Protein AF-A0A4Y7U2W5-F1 (afdb_monomer_lite)

InterPro domains:
  IPR011990 Tetratricopeptide-like helical domain superfamily [G3DSA:1.25.40.10] (3-98)
  IPR011990 Tetratricopeptide-like helical domain superfamily [SSF48452] (10-84)

Sequence (102 aa):
NRIIQHHPEYYSKILDKIGFCYFKLEDKDALSYYTKSLAIKSKLKNDSELGKTYYYLAEYYQKVNPALSLKYANLSYEKYTITNCIDNRLRTLALLIKNSPD

Secondary structure (DSSP, 8-state):
-HHHHT-HHHHHHHHHHHHHHHHHTT-THHHHHHHHHHHHHHHHT-HHHHHHHHHHHHHHHTTT-HHHHHHHHHHHHHHHHHTT-HHHHHHHHHHHHHT---

Structure (mmCIF, N/CA/C/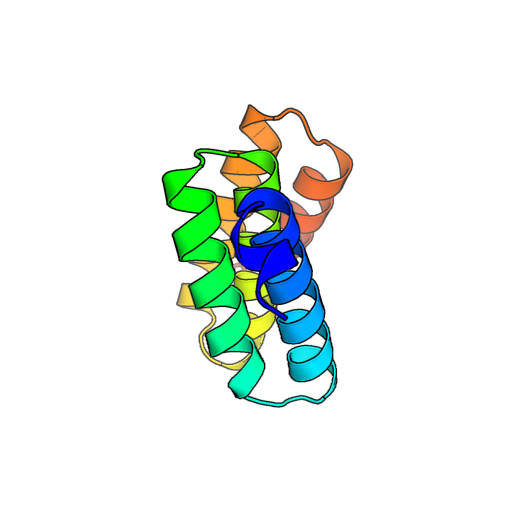O backbone):
data_AF-A0A4Y7U2W5-F1
#
_entry.id   AF-A0A4Y7U2W5-F1
#
loop_
_atom_site.group_PDB
_atom_site.id
_atom_site.type_symbol
_atom_site.label_atom_id
_atom_site.label_alt_id
_atom_site.label_comp_id
_atom_site.label_asym_id
_atom_site.label_entity_id
_atom_site.label_seq_id
_atom_site.pdbx_PDB_ins_code
_atom_site.Cartn_x
_atom_site.Cartn_y
_atom_site.Cartn_z
_atom_site.occupancy
_atom_site.B_iso_or_equiv
_atom_site.auth_seq_id
_atom_site.auth_comp_id
_atom_site.auth_asym_id
_atom_site.auth_atom_id
_atom_site.pdbx_PDB_model_num
ATOM 1 N N . ASN A 1 1 ? -11.308 -4.863 -22.484 1.00 49.97 1 ASN A N 1
ATOM 2 C CA . ASN A 1 1 ? -10.442 -4.074 -23.386 1.00 49.97 1 ASN A CA 1
ATOM 3 C C . ASN A 1 1 ? -9.057 -4.732 -23.431 1.00 49.97 1 ASN A C 1
ATOM 5 O O . ASN A 1 1 ? -8.313 -4.611 -22.466 1.00 49.97 1 ASN A O 1
ATOM 9 N N . ARG A 1 2 ? -8.770 -5.548 -24.461 1.00 54.41 2 ARG A N 1
ATOM 10 C CA . ARG A 1 2 ? -7.595 -6.454 -24.513 1.00 54.41 2 ARG A CA 1
ATOM 11 C C . ARG A 1 2 ? -6.255 -5.727 -24.718 1.00 54.41 2 ARG A C 1
ATOM 13 O O . ARG A 1 2 ? -5.230 -6.242 -24.300 1.00 54.41 2 ARG A O 1
ATOM 20 N N . ILE A 1 3 ? -6.264 -4.504 -25.252 1.00 58.62 3 ILE A N 1
ATOM 21 C CA . ILE A 1 3 ? -5.049 -3.722 -25.553 1.00 58.62 3 ILE A CA 1
ATOM 22 C C . ILE A 1 3 ? -4.270 -3.363 -24.274 1.00 58.62 3 ILE A C 1
ATOM 24 O O . ILE A 1 3 ? -3.051 -3.468 -24.230 1.00 58.62 3 ILE A O 1
ATOM 28 N N . ILE A 1 4 ? -4.974 -3.023 -23.192 1.00 56.66 4 ILE A N 1
ATOM 29 C CA . ILE A 1 4 ? -4.356 -2.633 -21.913 1.00 56.66 4 ILE A CA 1
ATOM 30 C C . ILE A 1 4 ? -3.678 -3.835 -21.232 1.00 56.66 4 ILE A C 1
ATOM 32 O O . ILE A 1 4 ? -2.668 -3.668 -20.557 1.00 56.66 4 ILE A O 1
ATOM 36 N N . GLN A 1 5 ? -4.175 -5.060 -21.447 1.00 59.84 5 GLN A N 1
ATOM 37 C CA . GLN A 1 5 ? -3.586 -6.274 -20.864 1.00 59.84 5 GLN A CA 1
ATOM 38 C C . GLN A 1 5 ? -2.198 -6.595 -21.437 1.00 59.84 5 GLN A C 1
ATOM 40 O O . GLN A 1 5 ? -1.404 -7.238 -20.754 1.00 59.84 5 GLN A O 1
ATOM 45 N N . HIS A 1 6 ? -1.877 -6.104 -22.640 1.00 72.62 6 HIS A N 1
ATOM 46 C CA . HIS A 1 6 ? -0.538 -6.224 -23.226 1.00 72.62 6 HIS A CA 1
ATOM 47 C C . HIS A 1 6 ? 0.484 -5.261 -22.600 1.00 72.62 6 HIS A C 1
ATOM 49 O O . HIS A 1 6 ? 1.683 -5.435 -22.796 1.00 72.62 6 HIS A O 1
ATOM 55 N N . HIS A 1 7 ? 0.028 -4.301 -21.785 1.00 88.56 7 HIS A N 1
ATOM 56 C CA . HIS A 1 7 ? 0.878 -3.412 -20.998 1.00 88.56 7 HIS A CA 1
ATOM 57 C C . HIS A 1 7 ? 0.577 -3.579 -19.502 1.00 88.56 7 HIS A C 1
ATOM 59 O O . HIS A 1 7 ? -0.170 -2.786 -18.916 1.00 88.56 7 HIS A O 1
ATOM 65 N N . PRO A 1 8 ? 1.153 -4.611 -18.855 1.00 91.31 8 PRO A N 1
ATOM 66 C CA . PRO A 1 8 ? 0.829 -4.962 -17.474 1.00 91.31 8 PRO A CA 1
ATOM 67 C C . PRO A 1 8 ? 1.079 -3.816 -16.480 1.00 91.31 8 PRO A C 1
ATOM 69 O O . PRO A 1 8 ? 0.333 -3.695 -15.507 1.00 91.31 8 PRO A O 1
ATOM 72 N N . GLU A 1 9 ? 2.043 -2.921 -16.741 1.00 92.56 9 GLU A N 1
ATOM 73 C CA . GLU A 1 9 ? 2.214 -1.701 -15.939 1.00 92.56 9 GLU A CA 1
ATOM 74 C C . GLU A 1 9 ? 0.952 -0.832 -15.948 1.00 92.56 9 GLU A C 1
ATOM 76 O O . GLU A 1 9 ? 0.388 -0.572 -14.885 1.00 92.56 9 GLU A O 1
ATOM 81 N N . TYR A 1 10 ? 0.471 -0.410 -17.122 1.00 94.12 10 TYR A N 1
ATOM 82 C CA . TYR A 1 10 ? -0.712 0.451 -17.218 1.00 94.12 10 TYR A CA 1
ATOM 83 C C . TYR A 1 10 ? -1.959 -0.242 -16.681 1.00 94.12 10 TYR A C 1
ATOM 85 O O . TYR A 1 10 ? -2.748 0.380 -15.967 1.00 94.12 10 TYR A O 1
ATOM 93 N N . TYR A 1 11 ? -2.109 -1.538 -16.961 1.00 95.12 11 TYR A N 1
ATOM 94 C CA . TYR A 1 11 ? -3.232 -2.308 -16.447 1.00 95.12 11 TYR A CA 1
ATOM 95 C C . TYR A 1 11 ? -3.274 -2.311 -14.917 1.00 95.12 11 TYR A C 1
ATOM 97 O O . TYR A 1 11 ? -4.320 -2.029 -14.333 1.00 95.12 11 TYR A O 1
ATOM 105 N N . SER A 1 12 ? -2.134 -2.548 -14.260 1.00 96.00 12 SER A N 1
ATOM 106 C CA . SER A 1 12 ? -2.058 -2.536 -12.795 1.00 96.00 12 SER A CA 1
ATOM 107 C C . SER A 1 12 ? -2.401 -1.169 -12.193 1.00 96.00 12 SER A C 1
ATOM 109 O O . SER A 1 12 ? -3.147 -1.088 -11.220 1.00 96.00 12 SER A O 1
ATOM 111 N N . LYS A 1 13 ? -1.962 -0.067 -12.816 1.00 96.38 13 LYS A N 1
ATOM 112 C CA . LYS A 1 13 ? -2.311 1.288 -12.356 1.00 96.38 13 LYS A CA 1
ATOM 113 C C . LYS A 1 13 ? -3.802 1.585 -12.512 1.00 96.38 13 LYS A C 1
ATOM 115 O O . LYS A 1 13 ? -4.372 2.271 -11.668 1.00 96.38 13 LYS A O 1
ATOM 120 N N . ILE A 1 14 ? -4.444 1.076 -13.564 1.00 96.88 14 ILE A N 1
ATOM 121 C CA . ILE A 1 14 ? -5.896 1.209 -13.745 1.00 96.88 14 ILE A CA 1
ATOM 122 C C . ILE A 1 14 ? -6.642 0.400 -12.681 1.00 96.88 14 ILE A C 1
ATOM 124 O O . ILE A 1 14 ? -7.608 0.906 -12.116 1.00 96.88 14 ILE A O 1
ATOM 128 N N . LEU A 1 15 ? -6.176 -0.809 -12.358 1.00 97.75 15 LEU A N 1
ATOM 129 C CA . LEU A 1 15 ? -6.747 -1.607 -11.271 1.00 97.75 15 LEU A CA 1
ATOM 130 C C . LEU A 1 15 ? -6.684 -0.864 -9.930 1.00 97.75 15 LEU A C 1
ATOM 132 O O . LEU A 1 15 ? -7.696 -0.813 -9.241 1.00 97.75 15 LEU A O 1
ATOM 136 N N . ASP A 1 16 ? -5.570 -0.202 -9.600 1.00 98.25 16 ASP A N 1
ATOM 137 C CA . ASP A 1 16 ? -5.506 0.661 -8.408 1.00 98.25 16 ASP A CA 1
ATOM 138 C C . ASP A 1 16 ? -6.557 1.772 -8.429 1.00 98.25 16 ASP A C 1
ATOM 140 O O . ASP A 1 16 ? -7.168 2.067 -7.407 1.00 98.25 16 ASP A O 1
ATOM 144 N N . LYS A 1 17 ? -6.761 2.422 -9.582 1.00 98.06 17 LYS A N 1
ATOM 145 C CA . LYS A 1 17 ? -7.742 3.508 -9.704 1.00 98.06 17 LYS A CA 1
ATOM 146 C C . LYS A 1 17 ? -9.167 3.004 -9.523 1.00 98.06 17 LYS A C 1
ATOM 148 O O . LYS A 1 17 ? -9.934 3.642 -8.811 1.00 98.06 17 LYS A O 1
ATOM 153 N N . ILE A 1 18 ? -9.494 1.857 -10.112 1.00 98.25 18 ILE A N 1
ATOM 154 C CA . ILE A 1 18 ? -10.798 1.215 -9.930 1.00 98.25 18 ILE A CA 1
ATOM 155 C C . ILE A 1 18 ? -10.981 0.815 -8.462 1.00 98.25 18 ILE A C 1
ATOM 157 O O . ILE A 1 18 ? -11.999 1.154 -7.865 1.00 98.25 18 ILE A O 1
ATOM 161 N N . GLY A 1 19 ? -9.973 0.177 -7.857 1.00 98.38 19 GLY A N 1
ATOM 162 C CA . GLY A 1 19 ? -9.987 -0.180 -6.439 1.00 98.38 19 GLY A CA 1
ATOM 163 C C . GLY A 1 19 ? -10.199 1.033 -5.536 1.00 98.38 19 GLY A C 1
ATOM 164 O O . GLY A 1 19 ? -11.019 0.980 -4.625 1.00 98.38 19 GLY A O 1
ATOM 165 N N . PHE A 1 20 ? -9.550 2.156 -5.847 1.00 98.06 20 PHE A N 1
ATOM 166 C CA . PHE A 1 20 ? -9.747 3.416 -5.136 1.00 98.06 20 PHE A CA 1
ATOM 167 C C . PHE A 1 20 ? -11.174 3.944 -5.266 1.00 98.06 20 PHE A C 1
ATOM 169 O O . PHE A 1 20 ? -11.765 4.319 -4.258 1.00 98.06 20 PHE A O 1
ATOM 176 N N . CYS A 1 21 ? -11.762 3.932 -6.464 1.00 98.38 21 CYS A N 1
ATOM 177 C CA . CYS A 1 21 ? -13.158 4.327 -6.647 1.00 98.38 21 CYS A CA 1
ATOM 178 C C . CYS A 1 21 ? -14.109 3.468 -5.802 1.00 98.38 21 CYS A C 1
ATOM 180 O O . CYS A 1 21 ? -14.901 4.027 -5.049 1.00 98.38 21 CYS A O 1
ATOM 182 N N . TYR A 1 22 ? -13.989 2.138 -5.858 1.00 98.38 22 TYR A N 1
ATOM 183 C CA . TYR A 1 22 ? -14.811 1.243 -5.036 1.00 98.38 22 TYR A CA 1
ATOM 184 C C . TYR A 1 22 ? -14.580 1.458 -3.535 1.00 98.38 22 TYR A C 1
ATOM 186 O O . TYR A 1 22 ? -15.539 1.522 -2.775 1.00 98.38 22 TYR A O 1
ATOM 194 N N . PHE A 1 23 ? -13.334 1.680 -3.102 1.00 97.56 23 PHE A N 1
ATOM 195 C CA . PHE A 1 23 ? -13.028 1.969 -1.698 1.00 97.56 23 PHE A CA 1
ATOM 196 C C . PHE A 1 23 ? -13.702 3.261 -1.224 1.00 97.56 23 PHE A C 1
ATOM 198 O O . PHE A 1 23 ? -14.255 3.308 -0.128 1.00 97.56 23 PHE A O 1
ATOM 205 N N . LYS A 1 24 ? -13.699 4.310 -2.056 1.00 97.06 24 LYS A N 1
ATOM 206 C CA . LYS A 1 24 ? -14.382 5.577 -1.755 1.00 97.06 24 LYS A CA 1
ATOM 207 C C . LYS A 1 24 ? -15.906 5.449 -1.726 1.00 97.06 24 LYS A C 1
ATOM 209 O O . LYS A 1 24 ? -16.540 6.286 -1.094 1.00 97.06 24 LYS A O 1
ATOM 214 N N . LEU A 1 25 ? -16.458 4.429 -2.377 1.00 97.44 25 LEU A N 1
ATOM 215 C CA . LEU A 1 25 ? -17.872 4.054 -2.322 1.00 97.44 25 LEU A CA 1
ATOM 216 C C . LEU A 1 25 ? -18.181 3.062 -1.185 1.00 97.44 25 LEU A C 1
ATOM 218 O O . LEU A 1 25 ? -19.298 2.565 -1.114 1.00 97.44 25 LEU A O 1
ATOM 222 N N . GLU A 1 26 ? -17.204 2.764 -0.319 1.00 95.25 26 GLU A N 1
ATOM 223 C CA . GLU A 1 26 ? -17.300 1.765 0.758 1.00 95.25 26 GLU A CA 1
ATOM 224 C C . GLU A 1 26 ? -17.673 0.355 0.263 1.00 95.25 26 GLU A C 1
ATOM 226 O O . GLU A 1 26 ? -18.197 -0.477 1.004 1.00 95.25 26 GLU A O 1
ATOM 231 N N . ASP A 1 27 ? -17.347 0.058 -0.995 1.00 96.56 27 ASP A N 1
ATOM 232 C CA . ASP A 1 27 ? -17.589 -1.235 -1.616 1.00 96.56 27 ASP A CA 1
ATOM 233 C C . ASP A 1 27 ? -16.387 -2.173 -1.411 1.00 96.56 27 ASP A C 1
ATOM 235 O O . ASP A 1 27 ? -15.228 -1.842 -1.697 1.00 96.56 27 ASP A O 1
ATOM 239 N N . LYS A 1 28 ? -16.678 -3.389 -0.938 1.00 94.62 28 LYS A N 1
ATOM 240 C CA . LYS A 1 28 ? -15.693 -4.448 -0.676 1.00 94.62 28 LYS A CA 1
ATOM 241 C C . LYS A 1 28 ? -14.962 -4.925 -1.934 1.00 94.62 28 LYS A C 1
ATOM 243 O O . LYS A 1 28 ? -13.862 -5.476 -1.820 1.00 94.62 28 LYS A O 1
ATOM 248 N N . ASP A 1 29 ? -15.523 -4.702 -3.123 1.00 96.25 29 ASP A N 1
ATOM 249 C CA . ASP A 1 29 ? -14.897 -5.086 -4.392 1.00 96.25 29 ASP A CA 1
ATOM 250 C C . ASP A 1 29 ? -13.548 -4.387 -4.614 1.00 96.25 29 ASP A C 1
ATOM 252 O O . ASP A 1 29 ? -12.686 -4.922 -5.322 1.00 96.25 29 ASP A O 1
ATOM 256 N N . ALA A 1 30 ? -13.306 -3.259 -3.934 1.00 98.00 30 ALA A N 1
ATOM 257 C CA . ALA A 1 30 ? -12.021 -2.566 -3.904 1.00 98.00 30 ALA A CA 1
ATOM 258 C C . ALA A 1 30 ? -10.834 -3.510 -3.659 1.00 98.00 30 ALA A C 1
ATOM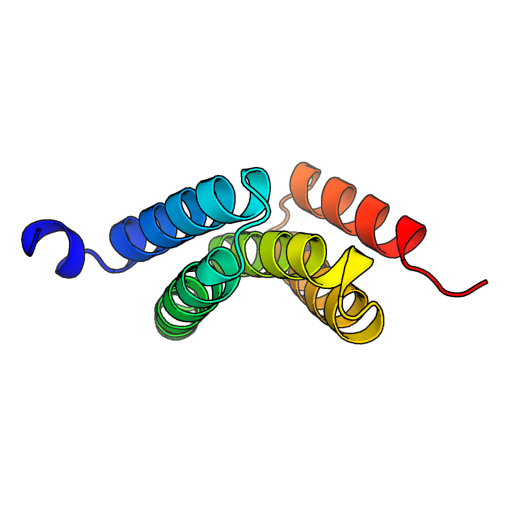 260 O O . ALA A 1 30 ? -9.818 -3.435 -4.360 1.00 98.00 30 ALA A O 1
ATOM 261 N N . LEU A 1 31 ? -10.987 -4.445 -2.715 1.00 98.12 31 LEU A N 1
ATOM 262 C CA . LEU A 1 31 ? -9.938 -5.392 -2.355 1.00 98.12 31 LEU A CA 1
ATOM 263 C C . LEU A 1 31 ? -9.538 -6.274 -3.543 1.00 98.12 31 LEU A C 1
ATOM 265 O O . LEU A 1 31 ? -8.349 -6.464 -3.790 1.00 98.12 31 LEU A O 1
ATOM 269 N N . SER A 1 32 ? -10.511 -6.753 -4.325 1.00 98.31 32 SER A N 1
ATOM 270 C CA . SER A 1 32 ? -10.255 -7.591 -5.505 1.00 98.31 32 SER A CA 1
ATOM 271 C C . SER A 1 32 ? -9.370 -6.871 -6.524 1.00 98.31 32 SER A C 1
ATOM 273 O O . SER A 1 32 ? -8.439 -7.460 -7.084 1.00 98.31 32 SER A O 1
ATOM 275 N N . TYR A 1 33 ? -9.617 -5.578 -6.743 1.00 98.56 33 TYR A N 1
ATOM 276 C CA . TYR A 1 33 ? -8.828 -4.766 -7.666 1.00 98.56 33 TYR A CA 1
ATOM 277 C C . TYR A 1 33 ? -7.413 -4.505 -7.145 1.00 98.56 33 TYR A C 1
ATOM 279 O O . TYR A 1 33 ? -6.452 -4.702 -7.897 1.00 98.56 33 TYR A O 1
ATOM 287 N N . TYR A 1 34 ? -7.258 -4.160 -5.863 1.00 98.56 34 TYR A N 1
ATOM 288 C CA . TYR A 1 34 ? -5.935 -3.986 -5.260 1.00 98.56 34 TYR A CA 1
ATOM 289 C C . TYR A 1 34 ? -5.118 -5.281 -5.263 1.00 98.56 34 TYR A C 1
ATOM 291 O O . TYR A 1 34 ? -3.941 -5.256 -5.616 1.00 98.56 34 TYR A O 1
ATOM 299 N N . THR A 1 35 ? -5.721 -6.434 -4.958 1.00 98.25 35 THR A N 1
ATOM 300 C CA . THR A 1 35 ? -5.020 -7.729 -4.997 1.00 98.25 35 THR A CA 1
ATOM 301 C C . THR A 1 35 ? -4.568 -8.092 -6.414 1.00 98.25 35 THR A C 1
ATOM 303 O O . THR A 1 35 ? -3.440 -8.556 -6.599 1.00 98.25 35 THR A O 1
ATOM 306 N N . LYS A 1 36 ? -5.399 -7.842 -7.436 1.00 98.06 36 LYS A N 1
ATOM 307 C CA . LYS A 1 36 ? -5.014 -8.053 -8.845 1.00 98.06 36 LYS A CA 1
ATOM 308 C C . LYS A 1 36 ? -3.869 -7.127 -9.264 1.00 98.06 36 LYS A C 1
ATOM 310 O O . LYS A 1 36 ? -2.919 -7.592 -9.894 1.00 98.06 36 LYS A O 1
ATOM 315 N N . SER A 1 37 ? -3.940 -5.847 -8.893 1.00 98.12 37 SER A N 1
ATOM 316 C CA . SER A 1 37 ? -2.868 -4.873 -9.135 1.00 98.12 37 SER A CA 1
ATOM 317 C C . SER A 1 37 ? -1.557 -5.324 -8.491 1.00 98.12 37 SER A C 1
ATOM 319 O O . SER A 1 37 ? -0.529 -5.418 -9.168 1.00 98.12 37 SER A O 1
ATOM 321 N N . LEU A 1 38 ? -1.617 -5.713 -7.213 1.00 98.25 38 LEU A N 1
ATOM 322 C CA . LEU A 1 38 ? -0.473 -6.186 -6.443 1.00 98.25 38 LEU A CA 1
ATOM 323 C C . LEU A 1 38 ? 0.182 -7.406 -7.098 1.00 98.25 38 LEU A C 1
ATOM 325 O O . LEU A 1 38 ? 1.399 -7.433 -7.260 1.00 98.25 38 LEU A O 1
ATOM 329 N N . ALA A 1 39 ? -0.604 -8.393 -7.534 1.00 97.56 39 ALA A N 1
ATOM 330 C CA . ALA A 1 39 ? -0.075 -9.589 -8.189 1.00 97.56 39 ALA A CA 1
ATOM 331 C C . ALA A 1 39 ? 0.700 -9.269 -9.480 1.00 97.56 39 ALA A C 1
ATOM 333 O O . ALA A 1 39 ? 1.726 -9.894 -9.757 1.00 97.56 39 ALA A O 1
ATOM 334 N N . ILE A 1 40 ? 0.238 -8.291 -10.265 1.00 96.38 40 ILE A N 1
ATOM 335 C CA . ILE A 1 40 ? 0.925 -7.854 -11.486 1.00 96.38 40 ILE A CA 1
ATOM 336 C C . ILE A 1 40 ? 2.203 -7.087 -11.129 1.00 96.38 40 ILE A C 1
ATOM 338 O O . ILE A 1 40 ? 3.278 -7.422 -11.626 1.00 96.38 40 ILE A O 1
ATOM 342 N N . LYS A 1 41 ? 2.110 -6.099 -10.235 1.00 97.19 41 LYS A N 1
ATOM 343 C CA . LYS A 1 41 ? 3.244 -5.248 -9.840 1.00 97.19 41 LYS A CA 1
ATOM 344 C C . LYS A 1 41 ? 4.358 -6.032 -9.149 1.00 97.19 41 LYS A C 1
ATOM 346 O O . LYS A 1 41 ? 5.528 -5.742 -9.383 1.00 97.19 41 LYS A O 1
ATOM 351 N N . SER A 1 42 ? 4.014 -7.077 -8.396 1.00 96.75 42 SER A N 1
ATOM 352 C CA . SER A 1 42 ? 4.985 -8.002 -7.801 1.00 96.75 42 SER A CA 1
ATOM 353 C C . SER A 1 42 ? 5.789 -8.756 -8.859 1.00 96.75 42 SER A C 1
ATOM 355 O O . SER A 1 42 ? 6.999 -8.906 -8.712 1.00 96.75 42 SER A O 1
ATOM 357 N N . LYS A 1 43 ? 5.155 -9.184 -9.961 1.00 97.00 43 LYS A N 1
ATOM 358 C CA . LYS A 1 43 ? 5.861 -9.827 -11.087 1.00 97.00 43 LYS A CA 1
ATOM 359 C C 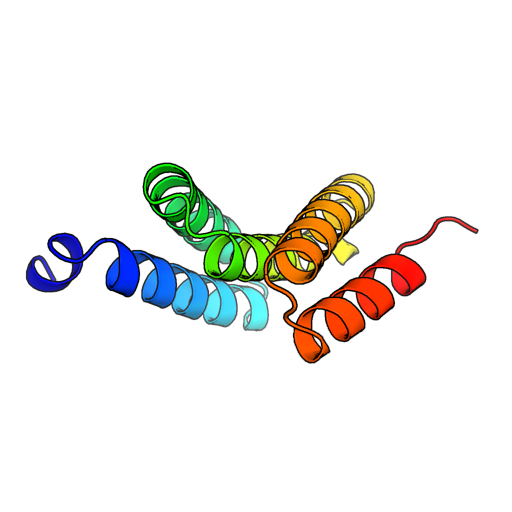. LYS A 1 43 ? 6.768 -8.848 -11.830 1.00 97.00 43 LYS A C 1
ATOM 361 O O . LYS A 1 43 ? 7.845 -9.235 -12.268 1.00 97.00 43 LYS A O 1
ATOM 366 N N . LEU A 1 44 ? 6.335 -7.594 -11.949 1.00 95.69 44 LEU A N 1
ATOM 367 C CA . LEU A 1 44 ? 7.101 -6.520 -12.587 1.00 95.69 44 LEU A CA 1
ATOM 368 C C . LEU A 1 44 ? 8.237 -5.976 -11.710 1.00 95.69 44 LEU A C 1
ATOM 370 O O . LEU A 1 44 ? 9.091 -5.264 -12.224 1.00 95.69 44 LEU A O 1
ATOM 374 N N . LYS A 1 45 ? 8.252 -6.299 -10.408 1.00 95.00 45 LYS A N 1
ATOM 375 C CA . LYS A 1 45 ? 9.249 -5.827 -9.431 1.00 95.00 45 LYS A CA 1
ATOM 376 C C . LYS A 1 45 ? 9.386 -4.295 -9.390 1.00 95.00 45 LYS A C 1
ATOM 378 O O . LYS A 1 45 ? 10.468 -3.767 -9.162 1.00 95.00 45 LYS A O 1
ATOM 383 N N . ASN A 1 46 ? 8.286 -3.572 -9.614 1.00 93.38 46 ASN A N 1
ATOM 384 C CA . ASN A 1 46 ? 8.272 -2.110 -9.562 1.00 93.38 46 ASN A CA 1
ATOM 385 C C . ASN A 1 46 ? 7.988 -1.646 -8.125 1.00 93.38 46 ASN A C 1
ATOM 387 O O . ASN A 1 46 ? 6.831 -1.571 -7.707 1.00 93.38 46 ASN A O 1
ATOM 391 N N . ASP A 1 47 ? 9.044 -1.346 -7.368 1.00 96.00 47 ASP A N 1
ATOM 392 C CA . ASP A 1 47 ? 8.946 -1.007 -5.943 1.00 96.00 47 ASP A CA 1
ATOM 393 C C . ASP A 1 47 ? 8.078 0.228 -5.665 1.00 96.00 47 ASP A C 1
ATOM 395 O O . ASP A 1 47 ? 7.274 0.208 -4.736 1.00 96.00 47 ASP A O 1
ATOM 399 N N . SER A 1 48 ? 8.162 1.273 -6.493 1.00 94.75 48 SER A N 1
ATOM 400 C CA . SER A 1 48 ? 7.360 2.493 -6.304 1.00 94.75 48 SER A CA 1
ATOM 401 C C . SER A 1 48 ? 5.863 2.201 -6.462 1.00 94.75 48 SER A C 1
ATOM 403 O O . SER A 1 48 ? 5.032 2.593 -5.637 1.00 94.75 48 SER A O 1
ATOM 405 N N . GLU A 1 49 ? 5.507 1.427 -7.489 1.00 97.12 49 GLU A N 1
ATOM 406 C CA . GLU A 1 49 ? 4.122 1.031 -7.744 1.00 97.12 49 GLU A CA 1
ATOM 407 C C . GLU A 1 49 ? 3.597 0.011 -6.720 1.00 97.12 49 GLU A C 1
ATOM 409 O O . GLU A 1 49 ? 2.401 0.024 -6.391 1.00 97.12 49 GLU A O 1
ATOM 414 N N . LEU A 1 50 ? 4.472 -0.849 -6.190 1.00 98.12 50 LEU A N 1
ATOM 415 C CA . LEU A 1 50 ? 4.164 -1.719 -5.054 1.00 98.12 50 LEU A CA 1
ATOM 416 C C . LEU A 1 50 ? 3.850 -0.896 -3.805 1.00 98.12 50 LEU A C 1
ATOM 418 O O . LEU A 1 50 ? 2.806 -1.124 -3.193 1.00 98.12 50 LEU A O 1
ATOM 422 N N . GLY A 1 51 ? 4.683 0.099 -3.482 1.00 98.25 51 GLY A N 1
ATOM 423 C CA . GLY A 1 51 ? 4.465 1.005 -2.352 1.00 98.25 51 GLY A CA 1
ATOM 424 C C . GLY A 1 51 ? 3.079 1.646 -2.392 1.00 98.25 51 GLY A C 1
ATOM 425 O O . GLY A 1 51 ? 2.340 1.621 -1.411 1.00 98.25 51 GLY A O 1
ATOM 426 N N . LYS A 1 52 ? 2.652 2.102 -3.570 1.00 98.12 52 LYS A N 1
ATOM 427 C CA . LYS A 1 52 ? 1.313 2.675 -3.765 1.00 98.12 52 LYS A CA 1
ATOM 428 C C . LYS A 1 52 ? 0.174 1.696 -3.517 1.00 98.12 52 LYS A C 1
ATOM 430 O O . LYS A 1 52 ? -0.814 2.053 -2.883 1.00 98.12 52 LYS A O 1
ATOM 435 N N . THR A 1 53 ? 0.313 0.467 -3.997 1.00 98.56 53 THR A N 1
ATOM 436 C CA . THR A 1 53 ? -0.726 -0.557 -3.819 1.00 98.56 53 THR A CA 1
ATOM 437 C C .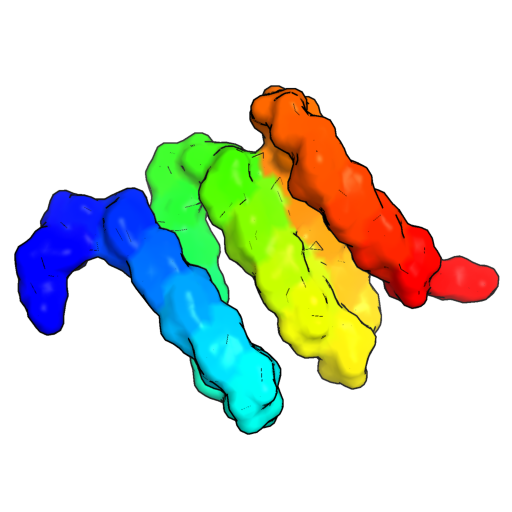 THR A 1 53 ? -0.827 -0.969 -2.352 1.00 98.56 53 THR A C 1
ATOM 439 O O . THR A 1 53 ? -1.926 -1.117 -1.821 1.00 98.56 53 THR A O 1
ATOM 442 N N . TYR A 1 54 ? 0.315 -1.086 -1.666 1.00 98.69 54 TYR A N 1
ATOM 443 C CA . TYR A 1 54 ? 0.357 -1.326 -0.227 1.00 98.69 54 TYR A CA 1
ATOM 444 C C . TYR A 1 54 ? -0.256 -0.179 0.574 1.00 98.69 54 TYR A C 1
ATOM 446 O O . TYR A 1 54 ? -1.012 -0.446 1.502 1.00 98.69 54 TYR A O 1
ATOM 454 N N . TYR A 1 55 ? -0.017 1.076 0.191 1.00 98.44 55 TYR A N 1
ATOM 455 C CA . TYR A 1 55 ? -0.666 2.224 0.824 1.00 98.44 55 TYR A CA 1
ATOM 456 C C . TYR A 1 55 ? -2.198 2.117 0.757 1.00 98.44 55 TYR A C 1
ATOM 458 O O . TYR A 1 55 ? -2.865 2.229 1.782 1.00 98.44 55 TYR A O 1
ATOM 466 N N . TYR A 1 56 ? -2.760 1.811 -0.416 1.00 98.25 56 TYR A N 1
ATOM 467 C CA . TYR A 1 56 ? -4.211 1.652 -0.556 1.00 98.25 56 TYR A CA 1
ATOM 468 C C . TYR A 1 56 ? -4.772 0.456 0.220 1.00 98.25 56 TYR A C 1
ATOM 470 O O . TYR A 1 56 ? -5.859 0.548 0.789 1.00 98.25 56 TYR A O 1
ATOM 478 N N . LEU A 1 57 ? -4.037 -0.657 0.285 1.00 98.38 57 LEU A N 1
ATOM 479 C CA . LEU A 1 57 ? -4.418 -1.798 1.121 1.00 98.38 57 LEU A CA 1
ATOM 480 C C . LEU A 1 57 ? -4.390 -1.435 2.608 1.00 98.38 57 LEU A C 1
ATOM 482 O O . LEU A 1 57 ? -5.298 -1.816 3.343 1.00 98.38 57 LEU A O 1
ATOM 486 N N . ALA A 1 58 ? -3.393 -0.669 3.047 1.00 97.69 58 ALA A N 1
ATOM 487 C CA . ALA A 1 58 ? -3.339 -0.169 4.411 1.00 97.69 58 ALA A CA 1
ATOM 488 C C . ALA A 1 58 ? -4.561 0.705 4.715 1.00 97.69 58 ALA A C 1
ATOM 490 O O . ALA A 1 58 ? -5.255 0.474 5.703 1.00 97.69 58 ALA A O 1
ATOM 491 N N . GLU A 1 59 ? -4.903 1.633 3.814 1.00 96.94 59 GLU A N 1
ATOM 492 C CA . GLU A 1 59 ? -6.097 2.460 3.970 1.00 96.94 59 GLU A CA 1
ATOM 493 C C . GLU A 1 59 ? -7.386 1.637 4.060 1.00 96.94 59 GLU A C 1
ATOM 495 O O . GLU A 1 59 ? -8.204 1.899 4.945 1.00 96.94 59 GLU A O 1
ATOM 500 N N . TYR A 1 60 ? -7.535 0.637 3.186 1.00 97.06 60 TYR A N 1
ATOM 501 C CA . TYR A 1 60 ? -8.681 -0.272 3.152 1.00 97.06 60 TYR A CA 1
ATOM 502 C C . TYR A 1 60 ? -8.852 -1.032 4.472 1.00 97.06 60 TYR A C 1
ATOM 504 O O . TYR A 1 60 ? -9.957 -1.129 5.009 1.00 97.06 60 TYR A O 1
ATOM 512 N N . TYR A 1 61 ? -7.756 -1.551 5.028 1.00 96.31 61 TYR A N 1
ATOM 513 C CA . TYR A 1 61 ? -7.806 -2.366 6.237 1.00 96.31 61 TYR A CA 1
ATOM 514 C C . TYR A 1 61 ? -7.894 -1.565 7.541 1.00 96.31 61 TYR A C 1
ATOM 516 O O . TYR A 1 61 ? -8.177 -2.183 8.562 1.00 96.31 61 TYR A O 1
ATOM 524 N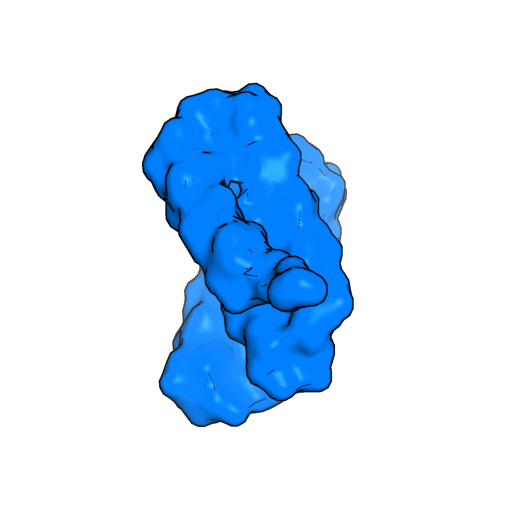 N . GLN A 1 62 ? -7.733 -0.233 7.544 1.00 93.88 62 GLN A N 1
ATOM 525 C CA . GLN A 1 62 ? -7.755 0.589 8.774 1.00 93.88 62 GLN A CA 1
ATOM 526 C C . GLN A 1 62 ? -8.917 0.250 9.721 1.00 93.88 62 GLN A C 1
ATOM 528 O O . GLN A 1 62 ? -8.702 0.047 10.910 1.00 93.88 62 GLN A O 1
ATOM 533 N N . LYS A 1 63 ? -10.147 0.176 9.193 1.00 90.69 63 LYS A N 1
ATOM 534 C CA . LYS A 1 63 ? -11.355 -0.099 9.995 1.00 90.69 63 LYS A CA 1
ATOM 535 C C . LYS A 1 63 ? -11.689 -1.588 10.109 1.00 90.69 63 LYS A C 1
ATOM 537 O O . LYS A 1 63 ? -12.422 -1.980 11.007 1.00 90.69 63 LYS A O 1
ATOM 542 N N . VAL A 1 64 ? -11.205 -2.401 9.170 1.00 92.50 64 VAL A N 1
ATOM 543 C CA . VAL A 1 64 ? -11.615 -3.807 9.018 1.00 92.50 64 VAL A CA 1
ATOM 544 C C . VAL A 1 64 ? -10.659 -4.751 9.745 1.00 92.50 64 VAL A C 1
ATOM 546 O O . VAL A 1 64 ? -11.085 -5.742 10.329 1.00 92.50 64 VAL A O 1
ATOM 549 N N . ASN A 1 65 ? -9.357 -4.470 9.687 1.00 95.25 65 ASN A N 1
ATOM 550 C CA . ASN A 1 65 ? -8.313 -5.275 10.307 1.00 95.25 65 ASN A CA 1
ATOM 551 C C . ASN A 1 65 ? -7.063 -4.405 10.564 1.00 95.25 65 ASN A C 1
ATOM 553 O O . ASN A 1 65 ? -6.189 -4.310 9.694 1.00 95.25 65 ASN A O 1
ATOM 557 N N . PRO A 1 66 ? -6.947 -3.787 11.753 1.00 93.88 66 PRO A N 1
ATOM 558 C CA . PRO A 1 66 ? -5.831 -2.900 12.088 1.00 93.88 66 PRO A CA 1
ATOM 559 C C . PRO A 1 66 ? -4.448 -3.555 11.958 1.00 93.88 66 PRO A C 1
ATOM 561 O O . PRO A 1 66 ? -3.501 -2.909 11.513 1.00 93.88 66 PRO A O 1
ATOM 564 N N . ALA A 1 67 ? -4.325 -4.854 12.251 1.00 94.69 67 ALA A N 1
ATOM 565 C CA . ALA A 1 67 ? -3.062 -5.577 12.102 1.00 94.69 67 ALA A CA 1
ATOM 566 C C . ALA A 1 67 ? -2.627 -5.685 10.628 1.00 94.69 67 ALA A C 1
ATOM 568 O O . ALA A 1 67 ? -1.456 -5.471 10.301 1.00 94.69 67 ALA A O 1
ATOM 569 N N . LEU A 1 68 ? -3.564 -5.967 9.714 1.00 96.38 68 LEU A N 1
ATOM 570 C CA . LEU A 1 68 ? -3.281 -5.944 8.275 1.00 96.38 68 LEU A CA 1
ATOM 571 C C . LEU A 1 68 ? -3.007 -4.527 7.770 1.00 96.38 68 LEU A C 1
ATOM 573 O O . LEU A 1 68 ? -2.104 -4.355 6.951 1.00 96.38 68 LEU A O 1
ATOM 577 N N . SER A 1 69 ? -3.731 -3.525 8.275 1.00 96.56 69 SER A N 1
ATOM 578 C CA . SER A 1 69 ? -3.457 -2.114 7.976 1.00 96.56 69 SER A CA 1
ATOM 579 C C . SER A 1 69 ? -2.002 -1.764 8.291 1.00 96.56 69 SER A C 1
ATOM 581 O O . SER A 1 69 ? -1.260 -1.328 7.407 1.00 96.56 69 SER A O 1
ATOM 583 N N . LEU A 1 70 ? -1.556 -2.067 9.515 1.00 96.44 70 LEU A N 1
ATOM 584 C CA . LEU A 1 70 ? -0.192 -1.816 9.972 1.00 96.44 70 LEU A CA 1
ATOM 585 C C . LEU A 1 70 ? 0.843 -2.575 9.132 1.00 96.44 70 LEU A C 1
ATOM 587 O O . LEU A 1 70 ? 1.864 -2.008 8.737 1.00 96.44 70 LEU A O 1
ATOM 591 N N . LYS A 1 71 ? 0.577 -3.843 8.799 1.00 97.31 71 LYS A N 1
ATOM 592 C CA . LYS A 1 71 ? 1.453 -4.637 7.925 1.00 97.31 71 LYS A CA 1
ATOM 593 C C . LYS A 1 71 ? 1.645 -3.971 6.561 1.00 97.31 71 LYS A C 1
ATOM 595 O O . LYS A 1 71 ? 2.778 -3.815 6.110 1.00 97.31 71 LYS A O 1
ATOM 600 N N . TYR A 1 72 ? 0.559 -3.580 5.897 1.00 98.19 72 TYR A N 1
ATOM 601 C CA . TYR A 1 72 ? 0.644 -2.959 4.576 1.00 98.19 72 TYR A CA 1
ATOM 602 C C . TYR A 1 72 ? 1.229 -1.546 4.627 1.00 98.19 72 TYR A C 1
ATOM 604 O O . TYR A 1 72 ? 1.980 -1.173 3.727 1.00 98.19 72 TYR A O 1
ATOM 612 N N . ALA A 1 73 ? 0.970 -0.785 5.690 1.00 98.19 73 ALA A N 1
ATOM 613 C CA . ALA A 1 73 ? 1.604 0.512 5.892 1.00 98.19 73 ALA A CA 1
ATOM 614 C C . ALA A 1 73 ? 3.131 0.367 6.022 1.00 98.19 73 ALA A C 1
ATOM 616 O O . ALA A 1 73 ? 3.868 1.105 5.374 1.00 98.19 73 ALA A O 1
ATOM 617 N N . ASN A 1 74 ? 3.623 -0.635 6.757 1.00 98.12 74 ASN A N 1
ATOM 618 C CA . ASN A 1 74 ? 5.063 -0.898 6.856 1.00 98.12 74 ASN A CA 1
ATOM 619 C C . ASN A 1 74 ? 5.678 -1.268 5.498 1.00 98.12 74 ASN A C 1
ATOM 621 O O . ASN A 1 74 ? 6.688 -0.687 5.104 1.00 98.12 74 ASN A O 1
ATOM 625 N N . LEU A 1 75 ? 5.029 -2.158 4.740 1.00 98.38 75 LEU A N 1
ATOM 626 C CA . LEU A 1 75 ? 5.479 -2.519 3.390 1.00 98.38 75 LEU A CA 1
ATOM 627 C C . LEU A 1 75 ? 5.509 -1.302 2.452 1.00 98.38 75 LEU A C 1
ATOM 629 O O . LEU A 1 75 ? 6.459 -1.124 1.693 1.00 98.38 75 LEU A O 1
ATOM 633 N N . SER A 1 76 ? 4.492 -0.439 2.512 1.00 98.50 76 SER A N 1
ATOM 634 C CA . SER A 1 76 ? 4.458 0.814 1.750 1.00 98.50 76 SER A CA 1
ATOM 635 C C . SER A 1 76 ? 5.624 1.734 2.124 1.00 98.50 76 SER A C 1
ATOM 637 O O . SER A 1 76 ? 6.312 2.264 1.248 1.00 98.50 76 SER A O 1
ATOM 639 N N . TYR A 1 77 ? 5.888 1.887 3.423 1.00 98.38 77 TYR A N 1
ATOM 640 C CA . TYR A 1 77 ? 6.946 2.749 3.938 1.00 98.38 77 TYR A CA 1
ATOM 641 C C . TYR A 1 77 ? 8.330 2.258 3.505 1.00 98.38 77 TYR A C 1
ATOM 643 O O . TYR A 1 77 ? 9.149 3.058 3.047 1.00 98.38 77 TYR A O 1
ATOM 651 N N . GLU A 1 78 ? 8.575 0.949 3.583 1.00 98.44 78 GLU A N 1
ATOM 652 C CA . GLU A 1 78 ? 9.812 0.316 3.119 1.00 98.44 78 GLU A CA 1
ATOM 653 C C . GLU A 1 78 ? 10.048 0.597 1.630 1.00 98.44 78 GLU A C 1
ATOM 655 O O . GLU A 1 78 ? 11.109 1.099 1.249 1.00 98.44 78 GLU A O 1
ATOM 660 N N . LYS A 1 79 ? 9.034 0.366 0.785 1.00 98.38 79 LYS A N 1
ATOM 661 C CA . LYS A 1 79 ? 9.145 0.606 -0.659 1.00 98.38 79 LYS A CA 1
ATOM 662 C C . LYS A 1 79 ? 9.435 2.063 -0.987 1.00 98.38 79 LYS A C 1
ATOM 664 O O . LYS A 1 79 ? 10.371 2.337 -1.734 1.00 98.38 79 LYS A O 1
ATOM 669 N N . TYR A 1 80 ? 8.713 3.000 -0.380 1.00 98.44 80 TYR A N 1
ATOM 670 C CA . TYR A 1 80 ? 8.973 4.422 -0.607 1.00 98.44 80 TYR A CA 1
ATOM 671 C C . TYR A 1 80 ? 10.294 4.912 -0.010 1.00 98.44 80 TYR A C 1
ATOM 673 O O . TYR A 1 80 ? 10.838 5.910 -0.486 1.00 98.44 80 TYR A O 1
ATOM 681 N N . THR A 1 81 ? 10.839 4.211 0.985 1.00 97.94 81 THR A N 1
ATOM 682 C CA . THR A 1 81 ? 12.188 4.463 1.503 1.00 97.94 81 THR A CA 1
ATOM 683 C C . THR A 1 81 ? 13.247 4.044 0.492 1.00 97.94 81 THR A C 1
ATOM 685 O O . THR A 1 81 ? 14.116 4.854 0.175 1.00 97.94 81 THR A O 1
ATOM 688 N N . ILE A 1 82 ? 13.134 2.838 -0.070 1.00 97.62 82 ILE A N 1
ATOM 689 C CA . ILE A 1 82 ? 14.072 2.317 -1.077 1.00 97.62 82 ILE A CA 1
ATOM 690 C C . ILE A 1 82 ? 14.050 3.176 -2.346 1.00 97.62 82 ILE A C 1
ATOM 692 O O . ILE A 1 82 ? 15.101 3.495 -2.896 1.00 97.62 82 ILE A O 1
ATOM 696 N N . THR A 1 83 ? 12.871 3.611 -2.798 1.00 97.38 83 THR A N 1
ATOM 697 C CA . THR A 1 83 ? 12.749 4.440 -4.010 1.00 97.38 83 THR A CA 1
ATOM 698 C C . THR A 1 83 ? 12.968 5.935 -3.764 1.00 97.38 83 THR A C 1
ATOM 700 O O . THR A 1 83 ? 12.709 6.734 -4.661 1.00 97.38 83 THR A O 1
ATOM 703 N N . ASN A 1 84 ? 13.359 6.335 -2.549 1.00 96.94 84 ASN A N 1
ATOM 704 C CA . ASN A 1 84 ? 13.530 7.730 -2.131 1.00 96.94 84 ASN A CA 1
ATOM 705 C C . ASN A 1 84 ? 12.321 8.644 -2.453 1.00 96.94 84 ASN A C 1
ATOM 707 O O . ASN A 1 84 ? 12.471 9.814 -2.808 1.00 96.94 84 ASN A O 1
ATOM 711 N N . CYS A 1 85 ? 11.097 8.117 -2.344 1.00 96.44 85 CYS A N 1
ATOM 712 C CA . CYS A 1 85 ? 9.874 8.877 -2.605 1.00 96.44 85 CYS A CA 1
ATOM 713 C C . CYS A 1 85 ? 9.414 9.577 -1.320 1.00 96.44 85 CYS A C 1
ATOM 715 O O . CYS A 1 85 ? 8.572 9.063 -0.580 1.00 96.44 85 CYS A O 1
ATOM 717 N N . ILE A 1 86 ? 10.009 10.740 -1.041 1.00 96.62 86 ILE A N 1
ATOM 718 C CA . ILE A 1 86 ? 9.887 11.446 0.245 1.00 96.62 86 ILE A CA 1
ATOM 719 C C . ILE A 1 86 ? 8.422 11.708 0.621 1.00 96.62 86 ILE A C 1
ATOM 721 O O . ILE A 1 86 ? 8.004 11.324 1.714 1.00 96.62 86 ILE A O 1
ATOM 725 N N . ASP A 1 87 ? 7.625 12.276 -0.286 1.00 97.38 87 ASP A N 1
ATOM 726 C CA . ASP A 1 87 ? 6.227 12.632 -0.004 1.00 97.38 87 ASP A CA 1
ATOM 727 C C . ASP A 1 87 ? 5.382 11.414 0.379 1.00 97.38 87 ASP A C 1
ATOM 729 O O . ASP A 1 87 ? 4.627 11.433 1.354 1.00 97.38 87 ASP A O 1
ATOM 733 N N . ASN A 1 88 ? 5.525 10.318 -0.367 1.00 97.44 88 ASN A N 1
ATOM 734 C CA . ASN A 1 88 ? 4.758 9.106 -0.105 1.00 97.44 88 ASN A CA 1
ATOM 735 C C . ASN A 1 88 ? 5.259 8.359 1.138 1.00 97.44 88 ASN A C 1
ATOM 737 O O . ASN A 1 88 ? 4.456 7.761 1.863 1.00 97.44 88 ASN A O 1
ATOM 741 N N . ARG A 1 89 ? 6.562 8.440 1.433 1.00 97.81 89 ARG A N 1
ATOM 742 C CA . ARG A 1 89 ? 7.128 7.948 2.693 1.00 97.81 89 ARG A CA 1
ATOM 743 C C . ARG A 1 89 ? 6.526 8.696 3.882 1.00 97.81 89 ARG A C 1
ATOM 745 O O . ARG A 1 89 ? 6.070 8.047 4.819 1.00 97.81 89 ARG A O 1
ATOM 752 N N . LEU A 1 90 ? 6.444 10.028 3.822 1.00 97.94 90 LEU A N 1
ATOM 753 C CA . LEU A 1 90 ? 5.826 10.850 4.872 1.00 97.94 90 LEU A CA 1
ATOM 754 C C . LEU A 1 90 ? 4.330 10.550 5.039 1.00 97.94 90 LEU A C 1
ATOM 756 O O . LEU A 1 90 ? 3.861 10.377 6.162 1.00 97.94 90 LEU A O 1
ATOM 760 N N . ARG A 1 91 ? 3.584 10.404 3.936 1.00 96.62 91 ARG A N 1
ATOM 761 C CA . ARG A 1 91 ? 2.164 10.004 3.988 1.00 96.62 91 ARG A CA 1
ATOM 762 C C . ARG A 1 91 ? 1.965 8.642 4.640 1.00 96.62 91 ARG A C 1
ATOM 764 O O . ARG A 1 91 ? 1.042 8.465 5.430 1.00 96.62 91 ARG A O 1
ATOM 771 N N . THR A 1 92 ? 2.824 7.682 4.316 1.00 97.00 92 THR A N 1
ATOM 772 C CA . THR A 1 92 ? 2.740 6.347 4.911 1.00 97.00 92 THR A CA 1
ATOM 773 C C . THR A 1 92 ? 3.147 6.368 6.384 1.00 97.00 92 THR A C 1
ATOM 775 O O . THR A 1 92 ? 2.522 5.691 7.192 1.00 97.00 92 THR A O 1
ATOM 778 N N . LEU A 1 93 ? 4.133 7.185 6.763 1.00 96.81 93 LEU A N 1
ATOM 779 C CA . LEU A 1 93 ? 4.519 7.368 8.162 1.00 96.81 93 LEU A CA 1
ATOM 780 C C . LEU A 1 93 ? 3.372 7.942 9.002 1.00 96.81 93 LEU A C 1
ATOM 782 O O . LEU A 1 93 ? 3.114 7.452 10.096 1.00 96.81 93 LEU A O 1
ATOM 786 N N . ALA A 1 94 ? 2.635 8.921 8.472 1.00 96.06 94 ALA A N 1
ATOM 787 C CA . ALA A 1 94 ? 1.435 9.435 9.132 1.00 96.06 94 ALA A CA 1
ATOM 788 C C . ALA A 1 94 ? 0.380 8.332 9.339 1.00 96.06 94 ALA A C 1
ATOM 790 O O . ALA A 1 94 ? -0.253 8.266 10.392 1.00 96.06 94 ALA A O 1
ATOM 791 N N . LEU A 1 95 ? 0.223 7.432 8.361 1.00 94.31 95 LEU A N 1
ATOM 792 C CA . LEU A 1 95 ? -0.669 6.280 8.480 1.00 94.31 95 LEU A CA 1
ATOM 793 C C . LEU A 1 95 ? -0.182 5.271 9.534 1.00 94.31 95 LEU A C 1
ATOM 795 O O . LEU A 1 95 ? -1.011 4.716 10.248 1.00 94.31 95 LEU A O 1
ATOM 799 N N . LEU A 1 96 ? 1.130 5.046 9.651 1.00 96.19 96 LEU A N 1
ATOM 800 C CA . LEU A 1 96 ? 1.712 4.194 10.693 1.00 96.19 96 LEU A CA 1
ATOM 801 C C . LEU A 1 96 ? 1.423 4.756 12.083 1.00 96.19 96 LEU A C 1
ATOM 803 O O . LEU A 1 96 ? 0.834 4.052 12.889 1.00 96.19 96 LEU A O 1
ATOM 807 N N . ILE A 1 97 ? 1.745 6.031 12.320 1.00 93.75 97 ILE A N 1
ATOM 808 C CA . ILE A 1 97 ? 1.515 6.706 13.608 1.00 93.75 97 ILE A CA 1
ATOM 809 C C . ILE A 1 97 ? 0.038 6.629 14.007 1.00 93.75 97 ILE A C 1
ATOM 811 O O . ILE A 1 97 ? -0.277 6.322 15.150 1.00 93.75 97 ILE A O 1
ATOM 815 N N . LYS A 1 98 ? -0.873 6.852 13.053 1.00 87.75 98 LYS A N 1
ATOM 816 C CA . LYS A 1 98 ? -2.320 6.777 13.293 1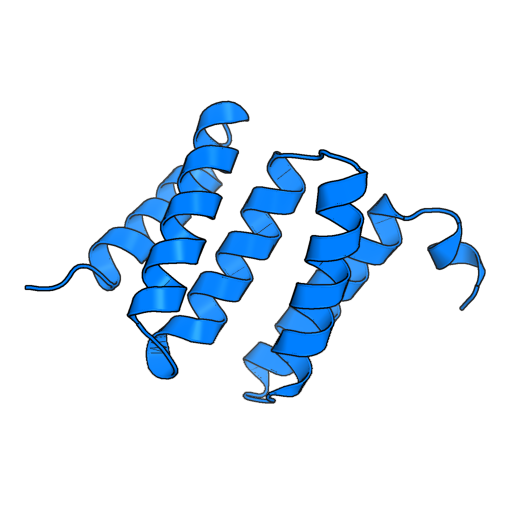.00 87.75 98 LYS A CA 1
ATOM 817 C C . LYS A 1 98 ? -2.802 5.377 13.700 1.00 87.75 98 LYS A C 1
ATOM 819 O O . LYS A 1 98 ? -3.826 5.269 14.364 1.00 87.75 98 LYS A O 1
ATOM 824 N N . ASN A 1 99 ? -2.126 4.322 13.247 1.00 82.50 99 ASN A N 1
ATOM 825 C CA . ASN A 1 99 ? -2.503 2.929 13.509 1.00 82.50 99 ASN A CA 1
ATOM 826 C C . ASN A 1 99 ? -1.592 2.247 14.543 1.00 82.50 99 ASN A C 1
ATOM 828 O O . ASN A 1 99 ? -1.685 1.030 14.712 1.00 82.50 99 ASN A O 1
ATOM 832 N N . SER A 1 100 ? -0.695 2.991 15.194 1.00 80.75 100 SER A N 1
ATOM 833 C CA . SER A 1 100 ? 0.110 2.459 16.287 1.00 80.75 100 SER A CA 1
ATOM 834 C C . SER A 1 100 ? -0.804 2.114 17.466 1.00 80.75 100 SER A C 1
ATOM 836 O O . SER A 1 100 ? -1.692 2.908 17.778 1.00 80.75 100 SER A O 1
ATOM 838 N N . PRO A 1 101 ? -0.626 0.947 18.105 1.00 73.12 101 PRO A N 1
ATOM 839 C CA . PRO A 1 101 ? -1.263 0.690 19.390 1.00 73.12 101 PRO A CA 1
ATOM 840 C C . PRO A 1 101 ? -0.733 1.684 20.434 1.00 73.12 101 PRO A C 1
ATOM 842 O O . PRO A 1 101 ? 0.443 2.053 20.370 1.00 73.12 101 PRO A O 1
ATOM 845 N N . ASP A 1 102 ? -1.611 2.103 21.347 1.00 63.09 102 ASP A N 1
ATOM 846 C CA . ASP A 1 102 ? -1.249 2.887 22.537 1.00 63.09 102 ASP A CA 1
ATOM 847 C C . ASP A 1 102 ? -0.291 2.114 23.462 1.00 63.09 102 ASP A C 1
ATOM 849 O O . ASP A 1 102 ? -0.443 0.870 23.579 1.00 63.09 102 ASP A O 1
#

Radius of gyration: 13.44 Å; chains: 1; bounding box: 32×22×48 Å

Foldseek 3Di:
DVVVVVVLVSQLVVLQVVLVVCVVVVHPCSVVSLVSSLVSCVVVVQLQSNLSSLCSQLVSCVVPPLVSNLVSLVSSLVSCVVVVVPVSNVVSVVSNVVSDDD

pLDDT: mean 93.56, std 10.15, range [49.97, 98.69]

Organism: NCBI:txid2133765